Protein AF-A0A956QJE3-F1 (afdb_monomer)

Structure (mmCIF, N/CA/C/O backbone):
data_AF-A0A956QJE3-F1
#
_entry.id   AF-A0A956QJE3-F1
#
loop_
_atom_site.group_PDB
_atom_site.id
_atom_site.type_symbol
_atom_site.label_atom_id
_atom_site.label_alt_id
_atom_site.label_comp_id
_atom_site.label_asym_id
_atom_site.label_entity_id
_atom_site.label_seq_id
_atom_site.pdbx_PDB_ins_code
_atom_site.Cartn_x
_atom_site.Cartn_y
_atom_site.Cartn_z
_atom_site.occupancy
_atom_site.B_iso_or_equiv
_atom_site.auth_seq_id
_atom_site.auth_comp_id
_atom_site.auth_asym_id
_atom_site.auth_atom_id
_atom_site.pdbx_PDB_model_num
ATOM 1 N N . MET A 1 1 ? 23.851 7.315 35.877 1.00 41.47 1 MET A N 1
ATOM 2 C CA . MET A 1 1 ? 22.929 8.156 35.088 1.00 41.47 1 MET A CA 1
ATOM 3 C C . MET A 1 1 ? 21.588 7.437 35.093 1.00 41.47 1 MET A C 1
ATOM 5 O O . MET A 1 1 ? 21.419 6.490 34.340 1.00 41.47 1 MET A O 1
ATOM 9 N N . ALA A 1 2 ? 20.749 7.730 36.090 1.00 35.31 2 ALA A N 1
ATOM 10 C CA . ALA A 1 2 ? 19.520 6.982 36.353 1.00 35.31 2 ALA A CA 1
ATOM 11 C C . ALA A 1 2 ? 18.450 7.308 35.300 1.00 35.31 2 ALA A C 1
ATOM 13 O O . ALA A 1 2 ? 18.324 8.463 34.891 1.00 35.31 2 ALA A O 1
ATOM 14 N N . ALA A 1 3 ? 17.728 6.279 34.856 1.00 43.97 3 ALA A N 1
ATOM 15 C CA . ALA A 1 3 ? 16.597 6.402 33.947 1.00 43.97 3 ALA A CA 1
ATOM 16 C C . ALA A 1 3 ? 15.499 7.261 34.594 1.00 43.97 3 ALA A C 1
ATOM 18 O O . ALA A 1 3 ? 15.191 7.097 35.773 1.00 43.97 3 ALA A O 1
ATOM 19 N N . ARG A 1 4 ? 14.953 8.208 33.827 1.00 45.28 4 ARG A N 1
ATOM 20 C CA . ARG A 1 4 ? 13.787 8.998 34.223 1.00 45.28 4 ARG A CA 1
ATOM 21 C C . ARG A 1 4 ? 12.547 8.137 34.000 1.00 45.28 4 ARG A C 1
ATOM 23 O O . ARG A 1 4 ? 12.222 7.847 32.853 1.00 45.28 4 ARG A O 1
ATOM 30 N N . ASP A 1 5 ? 11.887 7.745 35.081 1.00 46.53 5 ASP A N 1
ATOM 31 C CA . ASP A 1 5 ? 10.534 7.197 35.029 1.00 46.53 5 ASP A CA 1
ATOM 32 C C . ASP A 1 5 ? 9.576 8.323 34.624 1.00 46.53 5 ASP A C 1
ATOM 34 O O . ASP A 1 5 ? 9.401 9.300 35.353 1.00 46.53 5 ASP A O 1
ATOM 38 N N . THR A 1 6 ? 8.996 8.231 33.429 1.00 53.00 6 THR A N 1
ATOM 39 C CA . THR A 1 6 ? 8.015 9.206 32.942 1.00 53.00 6 THR A CA 1
ATOM 40 C C . THR A 1 6 ? 6.644 8.874 33.528 1.00 53.00 6 THR A C 1
ATOM 42 O O . THR A 1 6 ? 6.063 7.833 33.220 1.00 53.00 6 THR A O 1
ATOM 45 N N . ILE A 1 7 ? 6.122 9.756 34.382 1.00 51.78 7 ILE A N 1
ATOM 46 C CA . ILE A 1 7 ? 4.770 9.654 34.944 1.00 51.78 7 ILE A CA 1
ATOM 47 C C . ILE A 1 7 ? 3.772 10.234 33.921 1.00 51.78 7 ILE A C 1
ATOM 49 O O . ILE A 1 7 ? 4.006 11.334 33.415 1.00 51.78 7 ILE A O 1
ATOM 53 N N . PRO A 1 8 ? 2.654 9.550 33.603 1.00 47.31 8 PRO A N 1
ATOM 54 C CA . PRO A 1 8 ? 1.626 10.098 32.719 1.00 47.31 8 PRO A CA 1
ATOM 55 C C . PRO A 1 8 ? 1.018 11.387 33.299 1.00 47.31 8 PRO A C 1
ATOM 57 O O . PRO A 1 8 ? 0.525 11.375 34.425 1.00 47.31 8 PRO A O 1
ATOM 60 N N . GLY A 1 9 ? 1.036 12.477 32.523 1.00 57.81 9 GLY A N 1
ATOM 61 C CA . GLY A 1 9 ? 0.484 13.787 32.909 1.00 57.81 9 GLY A CA 1
ATOM 62 C C . GLY A 1 9 ? 1.509 14.825 33.385 1.00 57.81 9 GLY A C 1
ATOM 63 O O . GLY A 1 9 ? 1.121 15.822 33.993 1.00 57.81 9 GLY A O 1
ATOM 64 N N . GLN A 1 10 ? 2.807 14.609 33.150 1.00 53.47 10 GLN A N 1
ATOM 65 C CA . GLN A 1 10 ? 3.835 15.588 33.503 1.00 53.47 10 GLN A CA 1
ATOM 66 C C . GLN A 1 10 ? 3.780 16.811 32.571 1.00 53.47 10 GLN A C 1
ATOM 68 O O . GLN A 1 10 ? 3.990 16.699 31.366 1.00 53.47 10 GLN A O 1
ATOM 73 N N . LEU A 1 11 ? 3.493 17.975 33.151 1.00 50.44 11 LEU A N 1
ATOM 74 C CA . LEU A 1 11 ? 3.608 19.278 32.496 1.00 50.44 11 LEU A CA 1
ATOM 75 C C . LEU A 1 11 ? 5.085 19.714 32.466 1.00 50.44 11 LEU A C 1
ATOM 77 O O . LEU A 1 11 ? 5.829 19.429 33.410 1.00 50.44 11 LEU A O 1
ATOM 81 N N . ASP A 1 12 ? 5.503 20.402 31.403 1.00 62.50 12 ASP A N 1
ATOM 82 C CA . ASP A 1 12 ? 6.844 20.984 31.261 1.00 62.50 12 ASP A CA 1
ATOM 83 C C . ASP A 1 12 ? 7.081 22.109 32.294 1.00 62.50 12 ASP A C 1
ATOM 85 O O . ASP A 1 12 ? 6.160 22.578 32.967 1.00 62.50 12 ASP A O 1
ATOM 89 N N . LEU A 1 13 ? 8.326 22.583 32.406 1.00 63.28 13 LEU A N 1
ATOM 90 C CA . LEU A 1 13 ? 8.786 23.682 33.261 1.00 63.28 13 LEU A CA 1
ATOM 91 C C . LEU A 1 13 ? 7.941 24.967 33.124 1.00 63.28 13 LEU A C 1
ATOM 93 O O . LEU A 1 13 ? 7.955 25.806 34.025 1.00 63.28 13 LEU A O 1
ATOM 97 N N . PHE A 1 14 ? 7.177 25.100 32.035 1.00 72.81 14 PHE A N 1
ATOM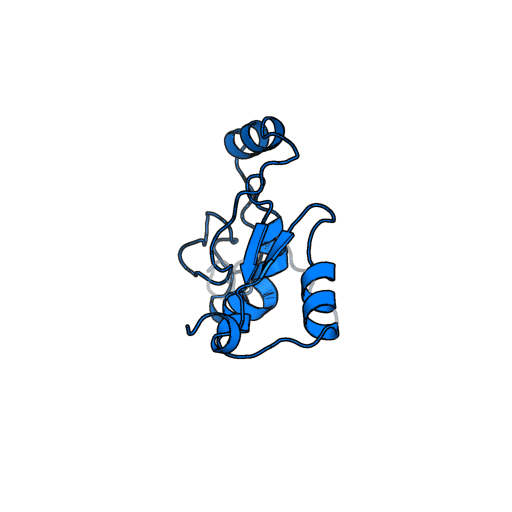 98 C CA . PHE A 1 14 ? 6.270 26.216 31.755 1.00 72.81 14 PHE A CA 1
ATOM 99 C C . PHE A 1 14 ? 4.772 25.873 31.848 1.00 72.81 14 PHE A C 1
ATOM 101 O O . PHE A 1 14 ? 3.937 26.708 31.510 1.00 72.81 14 PHE A O 1
ATOM 108 N N . GLY A 1 15 ? 4.402 24.685 32.337 1.00 59.91 15 GLY A N 1
ATOM 109 C CA . GLY A 1 15 ? 3.001 24.277 32.491 1.00 59.91 15 GLY A CA 1
ATOM 110 C C . GLY A 1 15 ? 2.314 23.866 31.186 1.00 59.91 15 GLY A C 1
ATOM 111 O O . GLY A 1 15 ? 1.097 23.690 31.177 1.00 59.91 15 GLY A O 1
ATOM 112 N N . GLU A 1 16 ? 3.072 23.711 30.100 1.00 56.62 16 GLU A N 1
ATOM 113 C CA . GLU A 1 16 ? 2.580 23.186 28.827 1.00 56.62 16 GLU A CA 1
ATOM 114 C C . GLU A 1 16 ? 2.746 21.663 28.799 1.00 56.62 16 GLU A C 1
ATOM 116 O O . GLU A 1 16 ? 3.718 21.115 29.319 1.00 56.62 16 GLU A O 1
ATOM 121 N N . GLU A 1 17 ? 1.763 20.962 28.239 1.00 54.75 17 GLU A N 1
ATOM 122 C CA . GLU A 1 17 ? 1.839 19.516 28.049 1.00 54.75 17 GLU A CA 1
ATOM 123 C C . GLU A 1 17 ? 3.014 19.220 27.105 1.00 54.75 17 GLU A C 1
ATOM 125 O O . GLU A 1 17 ? 3.046 19.722 25.979 1.00 54.75 17 GLU A O 1
ATOM 130 N N . GLU A 1 18 ? 4.013 18.469 27.587 1.00 56.59 18 GLU A N 1
ATOM 131 C CA . GLU A 1 18 ? 5.232 18.174 26.829 1.00 56.59 18 GLU A CA 1
ATOM 132 C C . GLU A 1 18 ? 4.819 17.557 25.476 1.00 56.59 18 GLU A C 1
ATOM 134 O O . GLU A 1 18 ? 4.082 16.560 25.466 1.00 56.59 18 GLU A O 1
ATOM 139 N N . PRO A 1 19 ? 5.205 18.142 24.322 1.00 60.69 19 PRO A N 1
ATOM 140 C CA . PRO A 1 19 ? 4.718 17.665 23.040 1.00 60.69 19 PRO A CA 1
ATOM 141 C C . PRO A 1 19 ? 5.133 16.207 22.871 1.00 60.69 19 PRO A C 1
ATOM 143 O O . PRO A 1 19 ? 6.315 15.865 22.948 1.00 60.69 19 PRO A O 1
ATOM 146 N N . ALA A 1 20 ? 4.138 15.339 22.666 1.00 66.62 20 ALA A N 1
ATOM 147 C CA . ALA A 1 20 ? 4.375 13.915 22.488 1.00 66.62 20 ALA A CA 1
ATOM 148 C C . ALA A 1 20 ? 5.445 13.701 21.401 1.00 66.62 20 ALA A C 1
ATOM 150 O O . ALA A 1 20 ? 5.380 14.363 20.360 1.00 66.62 20 ALA A O 1
ATOM 151 N N . PRO A 1 21 ? 6.405 12.783 21.610 1.00 68.62 21 PRO A N 1
ATOM 152 C CA . PRO A 1 21 ? 7.517 12.600 20.691 1.00 68.62 21 PRO A CA 1
ATOM 153 C C . PRO A 1 21 ? 7.022 12.357 19.261 1.00 68.62 21 PRO A C 1
ATOM 155 O O . PRO A 1 21 ? 6.075 11.592 19.039 1.00 68.62 21 PRO A O 1
ATOM 158 N N . GLU A 1 22 ? 7.679 13.012 18.300 1.00 65.56 22 GLU A N 1
ATOM 159 C CA . GLU A 1 22 ? 7.450 12.821 16.866 1.00 65.56 22 GLU A CA 1
ATOM 160 C C . GLU A 1 22 ? 7.517 11.319 16.542 1.00 65.56 22 GLU A C 1
ATOM 162 O O . GLU A 1 22 ? 8.522 10.664 16.849 1.00 65.56 22 GLU A O 1
ATOM 167 N N . PRO A 1 23 ? 6.464 10.725 15.958 1.00 68.62 23 PRO A N 1
ATOM 168 C CA . PRO A 1 23 ? 6.493 9.313 15.624 1.00 68.62 23 PRO A CA 1
ATOM 169 C C . PRO A 1 23 ? 7.574 9.051 14.580 1.00 68.62 23 PRO A C 1
ATOM 171 O O . PRO A 1 23 ? 7.655 9.692 13.533 1.00 68.62 23 PRO A O 1
ATOM 174 N N . THR A 1 24 ? 8.400 8.055 14.864 1.00 78.38 24 THR A N 1
ATOM 175 C CA . THR A 1 24 ? 9.584 7.742 14.063 1.00 78.38 24 THR A CA 1
ATOM 176 C C . THR A 1 24 ? 9.279 6.933 12.804 1.00 78.38 24 THR A C 1
ATOM 178 O O . THR A 1 24 ? 10.157 6.803 11.956 1.00 78.38 24 THR A O 1
ATOM 181 N N . GLY A 1 25 ? 8.052 6.429 12.641 1.00 90.50 25 GLY A N 1
ATOM 182 C CA . GLY A 1 25 ? 7.682 5.575 11.516 1.00 90.50 25 GLY A CA 1
ATOM 183 C C . GLY A 1 25 ? 6.216 5.671 11.113 1.00 90.50 25 GLY A C 1
ATOM 184 O O . GLY A 1 25 ? 5.394 6.330 11.758 1.00 90.50 25 GLY A O 1
ATOM 185 N N . VAL A 1 26 ? 5.889 5.001 10.011 1.00 96.88 26 VAL A N 1
ATOM 186 C CA . VAL A 1 26 ? 4.531 4.978 9.460 1.00 96.88 26 VAL A CA 1
ATOM 187 C C . VAL A 1 26 ? 3.684 3.952 10.205 1.00 96.88 26 VAL A C 1
ATOM 189 O O . VAL A 1 26 ? 4.024 2.774 10.289 1.00 96.88 26 VAL A O 1
ATOM 192 N N . THR A 1 27 ? 2.546 4.394 10.731 1.00 97.44 27 THR A N 1
ATOM 193 C CA . THR A 1 27 ? 1.594 3.524 11.436 1.00 97.44 27 THR A CA 1
ATOM 194 C C . THR A 1 27 ? 0.315 3.374 10.626 1.00 97.44 27 THR A C 1
ATOM 196 O O . THR A 1 27 ? -0.027 4.249 9.833 1.00 97.44 27 THR A O 1
ATOM 199 N N . ALA A 1 28 ? -0.403 2.265 10.806 1.00 97.75 28 ALA A N 1
ATOM 200 C CA . ALA A 1 28 ? -1.726 2.098 10.211 1.00 97.75 28 ALA A CA 1
ATOM 201 C C . ALA A 1 28 ? -2.767 2.898 11.001 1.00 97.75 28 ALA A C 1
ATOM 203 O O . ALA A 1 28 ? -2.706 2.957 12.232 1.00 97.75 28 ALA A O 1
ATOM 204 N N . HIS A 1 29 ? -3.730 3.487 10.302 1.00 97.62 29 HIS A N 1
ATOM 205 C CA . HIS A 1 29 ? -4.918 4.030 10.943 1.00 97.62 29 HIS A CA 1
ATOM 206 C C . HIS A 1 29 ? -5.823 2.869 11.394 1.00 97.62 29 HIS A C 1
ATOM 208 O O . HIS A 1 29 ? -6.050 1.953 10.599 1.00 97.62 29 HIS A O 1
ATOM 214 N N . PRO A 1 30 ? -6.325 2.853 12.642 1.00 96.56 30 PRO A N 1
ATOM 215 C CA . PRO A 1 30 ? -7.313 1.862 13.051 1.00 96.56 30 PRO A CA 1
ATOM 216 C C . PRO A 1 30 ? -8.573 1.983 12.189 1.00 96.56 30 PRO A C 1
ATOM 218 O O . PRO A 1 30 ? -9.138 3.064 12.048 1.00 96.56 30 PRO A O 1
ATOM 221 N N . ALA A 1 31 ? -9.016 0.867 11.617 1.00 96.31 31 ALA A N 1
ATOM 222 C CA . ALA A 1 31 ? -10.259 0.829 10.863 1.00 96.31 31 ALA A CA 1
ATOM 223 C C . ALA A 1 31 ? -11.466 0.816 11.810 1.00 96.31 31 ALA A C 1
ATOM 225 O O . ALA A 1 31 ? -11.448 0.121 12.826 1.00 96.31 31 ALA A O 1
ATOM 226 N N . GLY A 1 32 ? -12.519 1.553 11.455 1.00 97.12 32 GLY A N 1
ATOM 227 C CA . GLY A 1 32 ? -13.797 1.490 12.163 1.00 97.12 32 GLY A CA 1
ATOM 228 C C . GLY A 1 32 ? -14.534 0.166 11.933 1.00 97.12 32 GLY A C 1
ATOM 229 O O . GLY A 1 32 ? -14.271 -0.551 10.961 1.00 97.12 32 GLY A O 1
ATOM 230 N N . ASP A 1 33 ? -15.499 -0.130 12.804 1.00 98.00 33 ASP A N 1
ATOM 231 C CA . ASP A 1 33 ? -16.240 -1.399 12.812 1.00 98.00 33 ASP A CA 1
ATOM 232 C C . ASP A 1 33 ? -16.929 -1.712 11.478 1.00 98.00 33 ASP A C 1
ATOM 234 O O . ASP A 1 33 ? -16.923 -2.859 11.033 1.00 98.00 33 ASP A O 1
ATOM 238 N N . GLU A 1 34 ? -17.461 -0.695 10.797 1.00 97.62 34 GLU A N 1
ATOM 239 C CA . GLU A 1 34 ? -18.116 -0.851 9.494 1.00 97.62 34 GLU A CA 1
ATOM 240 C C . GLU A 1 34 ? -17.155 -1.385 8.419 1.00 97.62 34 GLU A C 1
ATOM 242 O O . GLU A 1 34 ? -17.503 -2.293 7.663 1.00 97.62 34 GLU A O 1
ATOM 247 N N . LEU A 1 35 ? -15.916 -0.882 8.379 1.00 97.19 35 LEU A N 1
ATOM 248 C CA . LEU A 1 35 ? -14.898 -1.339 7.429 1.00 97.19 35 LEU A CA 1
ATOM 249 C C . LEU A 1 35 ? -14.416 -2.754 7.760 1.00 97.19 35 LEU A C 1
ATOM 251 O O . LEU A 1 35 ? -14.157 -3.546 6.853 1.00 97.19 35 LEU A O 1
ATOM 255 N N . LEU A 1 36 ? -14.309 -3.082 9.049 1.00 97.81 36 LEU A N 1
ATOM 256 C CA . LEU A 1 36 ? -13.961 -4.428 9.506 1.00 97.81 36 LEU A CA 1
ATOM 257 C C . LEU A 1 36 ? -15.054 -5.443 9.147 1.00 97.81 36 LEU A C 1
ATOM 259 O O . LEU A 1 36 ? -14.744 -6.554 8.715 1.00 97.81 36 LEU A O 1
ATOM 263 N N . GLU A 1 37 ? -16.324 -5.074 9.319 1.00 98.06 37 GLU A N 1
ATOM 264 C CA . GLU A 1 37 ? -17.475 -5.897 8.938 1.00 98.06 37 GLU A CA 1
ATOM 265 C C . GLU A 1 37 ? -17.546 -6.084 7.421 1.00 98.06 37 GLU A C 1
ATOM 267 O O . GLU A 1 37 ? -17.683 -7.208 6.935 1.00 98.06 37 GLU A O 1
ATOM 272 N N . LEU A 1 38 ? -17.380 -5.003 6.655 1.00 97.56 38 LEU A N 1
ATOM 273 C CA . LEU A 1 38 ? -17.347 -5.076 5.199 1.00 97.56 38 LEU A CA 1
ATOM 274 C C . LEU A 1 38 ? -16.203 -5.971 4.712 1.00 97.56 38 LEU A C 1
ATOM 276 O O . LEU A 1 38 ? -16.440 -6.845 3.881 1.00 97.56 38 LEU A O 1
ATOM 280 N N . GLY A 1 39 ? -14.997 -5.816 5.267 1.00 96.25 39 GLY A N 1
ATOM 281 C CA . GLY A 1 39 ? -13.839 -6.646 4.929 1.00 96.25 39 GLY A CA 1
ATOM 282 C C . GLY A 1 39 ? -14.096 -8.139 5.149 1.00 96.25 39 GLY A C 1
ATOM 283 O O . GLY A 1 39 ? -13.748 -8.953 4.297 1.00 96.25 39 GLY A O 1
ATOM 284 N N . ARG A 1 40 ? -14.794 -8.506 6.235 1.00 96.06 40 ARG A N 1
ATOM 285 C CA . ARG A 1 40 ? -15.192 -9.898 6.521 1.00 96.06 40 ARG A CA 1
ATOM 286 C C . ARG A 1 40 ? -16.197 -10.472 5.519 1.00 96.06 40 ARG A C 1
ATOM 288 O O . ARG A 1 40 ? -16.253 -11.688 5.354 1.00 96.06 40 ARG A O 1
ATOM 295 N N . ARG A 1 41 ? -16.975 -9.622 4.844 1.00 97.12 41 ARG A N 1
ATOM 296 C CA . ARG A 1 41 ? -17.978 -10.019 3.842 1.00 97.12 41 ARG A CA 1
ATOM 297 C C . ARG A 1 41 ? -17.425 -10.093 2.418 1.00 97.12 41 ARG A C 1
ATOM 299 O O . ARG A 1 41 ? -18.118 -10.609 1.541 1.00 97.12 41 ARG A O 1
ATOM 306 N N . LEU A 1 42 ? -16.226 -9.565 2.161 1.00 95.56 42 LEU A N 1
ATOM 307 C CA . LEU A 1 42 ? -15.644 -9.587 0.820 1.00 95.56 42 LEU A CA 1
ATOM 308 C C . LEU A 1 42 ? -15.292 -11.025 0.394 1.00 95.56 42 LEU A C 1
ATOM 310 O O . LEU A 1 42 ? -14.758 -11.796 1.196 1.00 95.56 42 LEU A O 1
ATOM 314 N N . PRO A 1 43 ? -15.540 -11.401 -0.876 1.00 96.12 43 PRO A N 1
ATOM 315 C CA . PRO A 1 43 ? -15.090 -12.679 -1.410 1.00 96.12 43 PRO A CA 1
ATOM 316 C C . PRO A 1 43 ? -13.576 -12.830 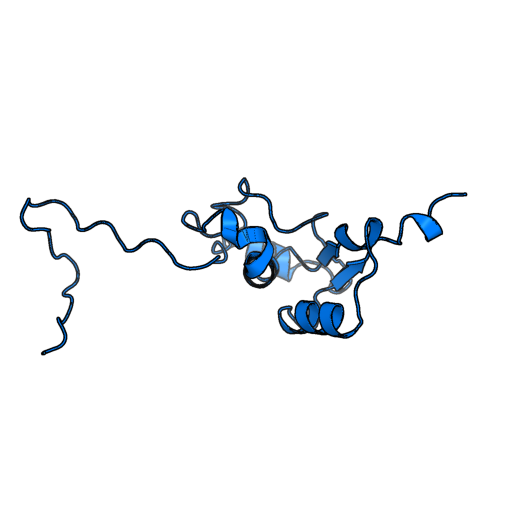-1.289 1.00 96.12 43 PRO A C 1
ATOM 318 O O . PRO A 1 43 ? -12.820 -11.890 -1.536 1.00 96.12 43 PRO A O 1
ATOM 321 N N . SER A 1 44 ? -13.108 -14.038 -0.982 1.00 91.44 44 SER A N 1
ATOM 322 C CA . SER A 1 44 ? -11.679 -14.276 -0.771 1.00 91.44 44 SER A CA 1
ATOM 323 C C . SER A 1 44 ? -10.837 -14.007 -2.026 1.00 91.44 44 SER A C 1
ATOM 325 O O . SER A 1 44 ? -9.664 -13.668 -1.897 1.00 91.44 44 SER A O 1
ATOM 327 N N . ASN A 1 45 ? -11.406 -14.129 -3.225 1.00 94.88 45 ASN A N 1
ATOM 328 C CA . ASN A 1 45 ? -10.746 -13.889 -4.512 1.00 94.88 45 ASN A CA 1
ATOM 329 C C . ASN A 1 45 ? -10.846 -12.435 -5.017 1.00 94.88 45 ASN A C 1
ATOM 331 O O . ASN A 1 45 ? -10.409 -12.163 -6.135 1.00 94.88 45 ASN A O 1
ATOM 335 N N . LEU A 1 46 ? -11.411 -11.514 -4.231 1.00 96.56 46 LEU A N 1
ATOM 336 C CA . LEU A 1 46 ? -11.442 -10.089 -4.548 1.00 96.56 46 LEU A CA 1
ATOM 337 C C . LEU A 1 46 ? -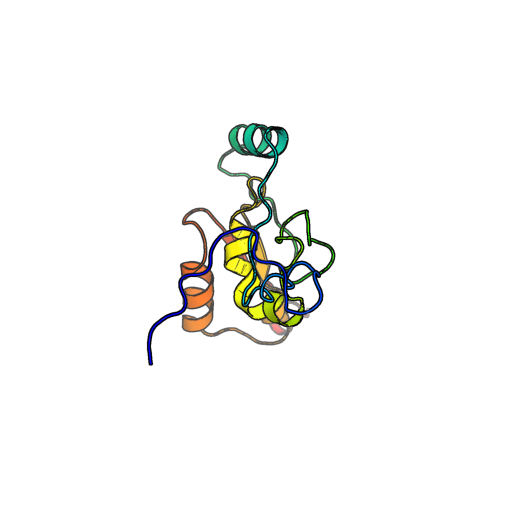10.230 -9.379 -3.930 1.00 96.56 46 LEU A C 1
ATOM 339 O O . LEU A 1 46 ? -9.983 -9.483 -2.731 1.00 96.56 46 LEU A O 1
ATOM 343 N N . TYR A 1 47 ? -9.500 -8.620 -4.747 1.00 97.81 47 TYR A N 1
ATOM 344 C CA . TYR A 1 47 ? -8.300 -7.892 -4.334 1.00 97.81 47 TYR A CA 1
ATOM 345 C C . TYR A 1 47 ? -8.440 -6.409 -4.669 1.00 97.81 47 TYR A C 1
ATOM 347 O O . TYR A 1 47 ? -8.144 -5.993 -5.788 1.00 97.81 47 TYR A O 1
ATOM 355 N N . LEU A 1 48 ? -8.904 -5.617 -3.703 1.00 98.25 48 LEU A N 1
ATOM 356 C CA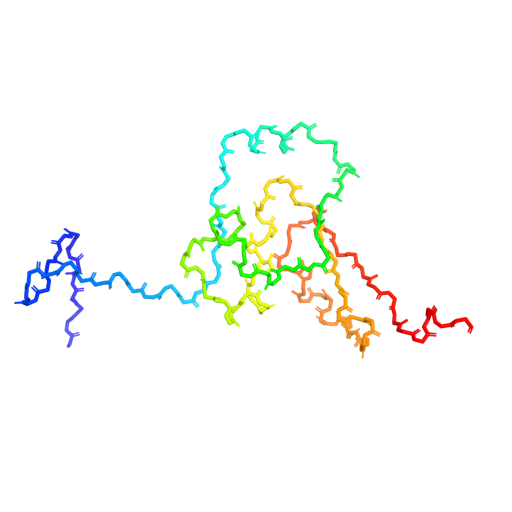 . LEU A 1 48 ? -8.963 -4.162 -3.842 1.00 98.25 48 LEU A CA 1
ATOM 357 C C . LEU A 1 48 ? -7.619 -3.544 -3.450 1.00 98.25 48 LEU A C 1
ATOM 359 O O . LEU A 1 48 ? -6.950 -4.025 -2.533 1.00 98.25 48 LEU A O 1
ATOM 363 N N . GLY A 1 49 ? -7.249 -2.467 -4.130 1.00 97.75 49 GLY A N 1
ATOM 364 C CA . GLY A 1 49 ? -5.972 -1.799 -3.941 1.00 97.75 49 GLY A CA 1
ATOM 365 C C . GLY A 1 49 ? -5.869 -0.517 -4.754 1.00 97.75 49 GLY A C 1
ATOM 366 O O . GLY A 1 49 ? -6.729 -0.212 -5.580 1.00 97.75 49 GLY A O 1
ATOM 367 N N . THR A 1 50 ? -4.800 0.231 -4.517 1.00 98.06 50 THR A N 1
ATOM 368 C CA . THR A 1 50 ? -4.474 1.487 -5.207 1.00 98.06 50 THR A CA 1
ATOM 369 C C . THR A 1 50 ? -3.229 1.317 -6.072 1.00 98.06 50 THR A C 1
ATOM 371 O O . THR A 1 50 ? -2.495 0.343 -5.933 1.00 98.06 50 THR A O 1
ATOM 374 N N . SER A 1 51 ? -2.957 2.264 -6.968 1.00 96.06 51 SER A N 1
ATOM 375 C CA . SER A 1 51 ? -1.781 2.246 -7.856 1.00 96.06 51 SER A CA 1
ATOM 376 C C . SER A 1 51 ? -0.447 2.537 -7.150 1.00 96.06 51 SER A C 1
ATOM 378 O O . SER A 1 51 ? 0.615 2.327 -7.729 1.00 96.06 51 SER A O 1
ATOM 380 N N . SER A 1 52 ? -0.481 3.003 -5.901 1.00 95.50 52 SER A N 1
ATOM 381 C CA . SER A 1 52 ? 0.690 3.190 -5.038 1.00 95.50 52 SER A CA 1
ATOM 382 C C . SER A 1 52 ? 0.293 3.110 -3.560 1.00 95.50 52 SER A C 1
ATOM 384 O O . SER A 1 52 ? -0.889 2.979 -3.242 1.00 95.50 52 SER A O 1
ATOM 386 N N . TRP A 1 53 ? 1.267 3.217 -2.651 1.00 97.44 53 TRP A N 1
ATOM 387 C CA . TRP A 1 53 ? 1.036 3.294 -1.202 1.00 97.44 53 TRP A CA 1
ATOM 388 C C . TRP A 1 53 ? 1.565 4.587 -0.564 1.00 97.44 53 TRP A C 1
ATOM 390 O O . TRP A 1 53 ? 1.521 4.741 0.643 1.00 97.44 53 TRP A O 1
ATOM 400 N N . ASN A 1 54 ? 2.105 5.550 -1.297 1.00 96.44 54 ASN A N 1
ATOM 401 C CA . ASN A 1 54 ? 2.890 6.625 -0.676 1.00 96.44 54 ASN A CA 1
ATOM 402 C C . ASN A 1 54 ? 2.185 7.986 -0.623 1.00 96.44 54 ASN A C 1
ATOM 404 O O . ASN A 1 54 ? 2.865 9.006 -0.565 1.00 96.44 54 ASN A O 1
ATOM 408 N N . PHE A 1 55 ? 0.848 8.023 -0.644 1.00 97.25 55 PHE A N 1
ATOM 409 C CA . PHE A 1 55 ? 0.095 9.277 -0.699 1.00 97.25 55 PHE A CA 1
ATOM 410 C C . PHE A 1 55 ? -0.169 9.884 0.699 1.00 97.25 55 PHE A C 1
ATOM 412 O O . PHE A 1 55 ? -0.920 9.295 1.484 1.00 97.25 55 PHE A O 1
ATOM 419 N N . PRO A 1 56 ? 0.368 11.086 1.012 1.00 96.94 56 PRO A N 1
ATOM 420 C CA . PRO A 1 56 ? 0.151 11.781 2.290 1.00 96.94 56 PRO A CA 1
ATOM 421 C C . PRO A 1 56 ? -1.311 12.035 2.653 1.00 96.94 56 PRO A C 1
ATOM 423 O O . PRO A 1 56 ? -1.670 12.028 3.830 1.00 96.94 56 PRO A O 1
ATOM 426 N N . GLY A 1 57 ? -2.171 12.231 1.649 1.00 97.44 57 GLY A N 1
ATOM 427 C CA . GLY A 1 57 ? -3.591 12.525 1.851 1.00 97.44 57 GLY A CA 1
ATOM 428 C C . GLY A 1 57 ? -4.388 11.392 2.504 1.00 97.44 57 GLY A C 1
ATOM 429 O 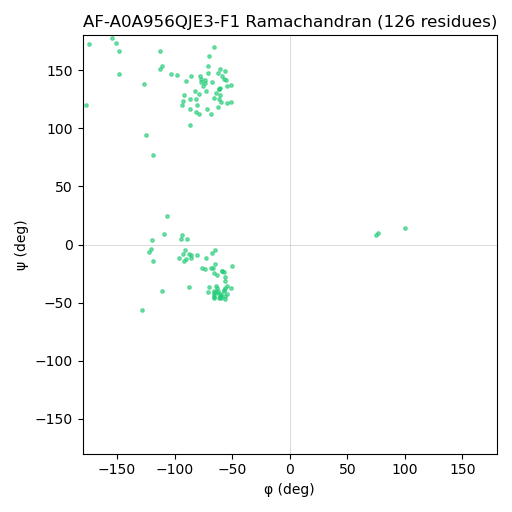O . GLY A 1 57 ? -5.559 11.581 2.808 1.00 97.44 57 GLY A O 1
ATOM 430 N N . TRP A 1 58 ? -3.783 10.224 2.738 1.00 97.94 58 TRP A N 1
ATOM 431 C CA . TRP A 1 58 ? -4.416 9.114 3.454 1.00 97.94 58 TRP A CA 1
ATOM 432 C C . TRP A 1 58 ? -4.125 9.082 4.959 1.00 97.94 58 TRP A C 1
ATOM 434 O O . TRP A 1 58 ? -4.473 8.107 5.632 1.00 97.94 58 TRP A O 1
ATOM 444 N N . LYS A 1 59 ? -3.496 10.114 5.526 1.00 97.50 59 LYS A N 1
ATOM 445 C CA . LYS A 1 59 ? -3.419 10.266 6.986 1.00 97.50 59 LYS A CA 1
ATOM 446 C C . LYS A 1 59 ? -4.815 10.394 7.589 1.00 97.50 59 LYS A C 1
ATOM 448 O O . LYS A 1 59 ? -5.646 11.144 7.093 1.00 97.50 59 LYS A O 1
ATOM 453 N N . GLY A 1 60 ? -5.059 9.653 8.665 1.00 96.31 60 GLY A N 1
ATOM 454 C CA . GLY A 1 60 ? -6.380 9.526 9.281 1.00 96.31 60 GLY A CA 1
ATOM 455 C C . GLY A 1 60 ? -7.354 8.642 8.497 1.00 96.31 60 GLY A C 1
ATOM 456 O O . GLY A 1 60 ? -8.524 8.607 8.844 1.00 96.31 60 GLY A O 1
ATOM 457 N N . LEU A 1 61 ? -6.893 7.947 7.449 1.00 96.81 61 LEU A N 1
ATOM 458 C CA . LEU A 1 61 ? -7.709 7.025 6.648 1.00 96.81 61 LEU A CA 1
ATOM 459 C C . LEU A 1 61 ? -7.030 5.657 6.528 1.00 96.81 61 LEU A C 1
ATOM 461 O O . LEU A 1 61 ? -7.581 4.640 6.930 1.00 96.81 61 LEU A O 1
ATOM 465 N N . VAL A 1 62 ? -5.797 5.646 6.019 1.00 98.00 62 VAL A N 1
ATOM 466 C CA . VAL A 1 62 ? -4.941 4.454 5.880 1.00 98.00 62 VAL A CA 1
ATOM 467 C C . VAL A 1 62 ? -3.760 4.538 6.841 1.00 98.00 62 VAL A C 1
ATOM 469 O O . VAL A 1 62 ? -3.397 3.547 7.474 1.00 98.00 62 VAL A O 1
ATOM 472 N N . TYR A 1 63 ? -3.183 5.733 6.993 1.00 98.38 63 TYR A N 1
ATOM 473 C CA . TYR A 1 63 ? -2.041 5.986 7.869 1.00 98.38 63 TYR A CA 1
ATOM 474 C C . TYR A 1 63 ? -2.462 6.679 9.152 1.00 98.38 63 TYR A C 1
ATOM 476 O O . TYR A 1 63 ? -3.362 7.517 9.149 1.00 98.38 63 TYR A O 1
ATOM 484 N N . GLY A 1 64 ? -1.777 6.391 10.256 1.00 97.06 64 GLY A N 1
ATOM 485 C CA . GLY A 1 64 ? -1.946 7.144 11.493 1.00 97.06 64 GLY A CA 1
ATOM 486 C C . GLY A 1 64 ? -1.714 8.635 11.239 1.00 97.06 64 GLY A C 1
ATOM 487 O O . GLY A 1 64 ? -0.824 8.996 10.467 1.00 97.06 64 GLY A O 1
ATOM 488 N N . ALA A 1 65 ? -2.505 9.496 11.885 1.00 95.19 65 ALA A N 1
ATOM 489 C CA . ALA A 1 65 ? -2.550 10.936 11.603 1.00 95.19 65 ALA A CA 1
ATOM 490 C C . ALA A 1 65 ? -1.188 11.642 11.722 1.00 95.19 65 ALA A C 1
ATOM 492 O O . ALA A 1 65 ? -0.934 12.621 11.030 1.00 95.19 65 ALA A O 1
ATOM 493 N N . ARG A 1 66 ? -0.298 11.116 12.569 1.00 94.44 66 ARG A N 1
ATOM 494 C CA . ARG A 1 66 ? 1.048 11.655 12.786 1.00 94.44 66 ARG A CA 1
ATOM 495 C C . ARG A 1 66 ? 2.133 10.992 11.924 1.00 94.44 66 ARG A C 1
ATOM 497 O O . ARG A 1 66 ? 3.300 11.298 12.100 1.00 94.44 66 ARG A O 1
ATOM 504 N N . SER A 1 67 ? 1.792 10.081 11.010 1.00 95.88 67 SER A N 1
ATOM 505 C CA . SER A 1 67 ? 2.799 9.391 10.188 1.00 95.88 67 SER A CA 1
ATOM 506 C C . SER A 1 67 ? 3.606 10.392 9.338 1.00 95.88 67 SER A C 1
ATOM 508 O O . SER A 1 67 ? 3.005 11.276 8.718 1.00 95.88 67 SER A O 1
ATOM 510 N N . PRO A 1 68 ? 4.943 10.276 9.269 1.00 94.50 68 PRO A N 1
ATOM 511 C CA . PRO A 1 68 ? 5.775 11.226 8.533 1.00 94.50 68 PRO A CA 1
ATOM 512 C C . PRO A 1 68 ? 5.748 10.972 7.017 1.00 94.50 68 PRO A C 1
ATOM 514 O O . PRO A 1 68 ? 6.030 9.866 6.556 1.00 94.50 68 PRO A O 1
ATOM 517 N N . ASP A 1 69 ? 5.484 12.018 6.224 1.00 95.19 69 ASP A N 1
ATOM 518 C CA . ASP A 1 69 ? 5.313 11.914 4.759 1.00 95.19 69 ASP A CA 1
ATOM 519 C C . ASP A 1 69 ? 6.537 11.351 4.051 1.00 95.19 69 ASP A C 1
ATOM 521 O O . ASP A 1 69 ? 6.436 10.465 3.202 1.00 95.19 69 ASP A O 1
ATOM 525 N N . LYS A 1 70 ? 7.714 11.822 4.467 1.00 94.75 70 LYS A N 1
ATOM 526 C CA . LYS A 1 70 ? 9.006 11.379 3.939 1.00 94.75 70 LYS A CA 1
ATOM 527 C C . LYS A 1 70 ? 9.238 9.870 4.079 1.00 94.75 70 LYS A C 1
ATOM 529 O O . LYS A 1 70 ? 10.032 9.324 3.321 1.00 94.75 70 LYS A O 1
ATOM 534 N N . HIS A 1 71 ? 8.572 9.192 5.017 1.00 95.25 71 HIS A N 1
ATOM 535 C CA . HIS A 1 71 ? 8.767 7.757 5.240 1.00 95.25 71 HIS A CA 1
ATOM 536 C C . HIS A 1 71 ? 7.718 6.898 4.519 1.00 95.25 71 HIS A C 1
ATOM 538 O O . HIS A 1 71 ? 7.921 5.694 4.394 1.00 95.25 71 HIS A O 1
ATOM 544 N N . LEU A 1 72 ? 6.632 7.472 3.978 1.00 96.31 72 LEU A N 1
ATOM 545 C CA . LEU A 1 72 ? 5.537 6.692 3.376 1.00 96.31 72 LEU A CA 1
ATOM 546 C C . LEU A 1 72 ? 6.003 5.772 2.241 1.00 96.31 72 LEU A C 1
ATOM 548 O O . LEU A 1 72 ? 5.565 4.627 2.158 1.00 96.31 72 LEU A O 1
ATOM 552 N N . SER A 1 73 ? 6.928 6.231 1.396 1.00 94.00 73 SER A N 1
ATOM 553 C CA . SER A 1 73 ? 7.455 5.400 0.305 1.00 94.00 73 SER A CA 1
ATOM 554 C C . SER A 1 73 ? 8.257 4.197 0.807 1.00 94.00 73 SER A C 1
ATOM 556 O O . SER A 1 73 ? 8.125 3.113 0.244 1.00 94.00 73 SER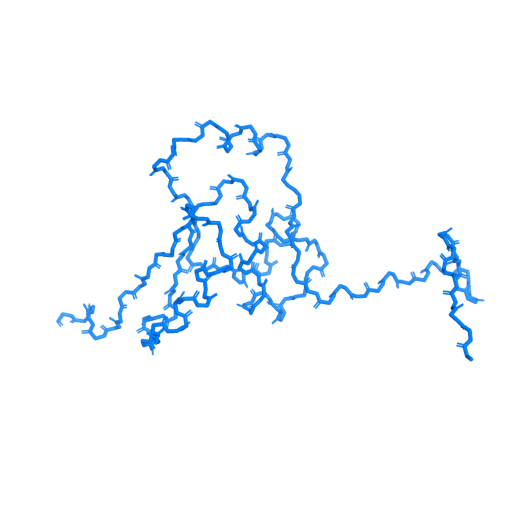 A O 1
ATOM 558 N N . ALA A 1 74 ? 9.070 4.373 1.852 1.00 93.38 74 ALA A N 1
ATOM 559 C CA . ALA A 1 74 ? 9.986 3.344 2.347 1.00 93.38 74 ALA A CA 1
ATOM 560 C C . ALA A 1 74 ? 9.341 2.405 3.379 1.00 93.38 74 ALA A C 1
ATOM 562 O O . ALA A 1 74 ? 9.620 1.212 3.380 1.00 93.38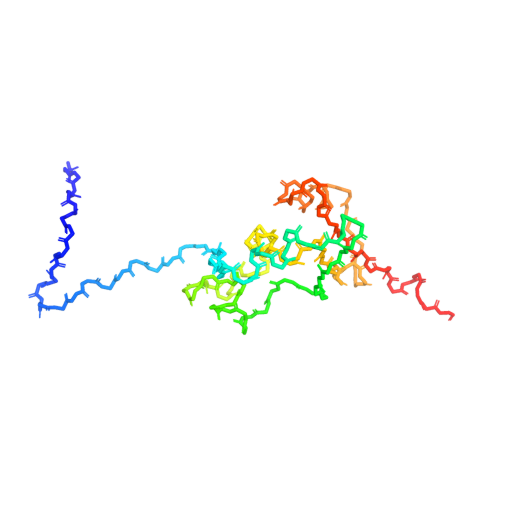 74 ALA A O 1
ATOM 563 N N . GLU A 1 75 ? 8.463 2.936 4.232 1.00 95.69 75 GLU A N 1
ATOM 564 C CA . GLU A 1 75 ? 7.943 2.257 5.427 1.00 95.69 75 GLU A CA 1
ATOM 565 C C . GLU A 1 75 ? 6.414 2.126 5.430 1.00 95.69 75 GLU A C 1
ATOM 567 O O . GLU A 1 75 ? 5.843 1.490 6.313 1.00 95.69 75 GLU A O 1
ATOM 572 N N . GLY A 1 76 ? 5.717 2.729 4.463 1.00 97.44 76 GLY A N 1
ATOM 573 C CA . GLY A 1 76 ? 4.254 2.756 4.456 1.00 97.44 76 GLY A CA 1
ATOM 574 C C . GLY A 1 76 ? 3.596 1.451 4.022 1.00 97.44 76 GLY A C 1
ATOM 575 O O . GLY A 1 76 ? 2.440 1.223 4.365 1.00 97.44 76 GLY A O 1
ATOM 576 N N . LEU A 1 77 ? 4.308 0.573 3.312 1.00 97.94 77 LEU A N 1
ATOM 577 C CA . LEU A 1 77 ? 3.732 -0.649 2.744 1.00 97.94 77 LEU A CA 1
ATOM 578 C C . LEU A 1 77 ? 3.168 -1.622 3.810 1.00 97.94 77 LEU A C 1
ATOM 580 O O . LEU A 1 77 ? 2.018 -2.048 3.659 1.00 97.94 77 LEU A O 1
ATOM 584 N N . PRO A 1 78 ? 3.877 -1.924 4.921 1.00 98.12 78 PRO A N 1
ATOM 585 C CA . PRO A 1 78 ? 3.303 -2.691 6.025 1.00 98.12 78 PRO A CA 1
ATOM 586 C C . PRO A 1 78 ? 2.027 -2.061 6.595 1.00 98.12 78 PRO A C 1
ATOM 588 O O . PRO A 1 78 ? 1.045 -2.766 6.816 1.00 98.12 78 PRO A O 1
ATOM 591 N N . ALA A 1 79 ? 2.015 -0.740 6.809 1.00 98.06 79 ALA A N 1
ATOM 592 C CA . ALA A 1 79 ? 0.853 -0.026 7.339 1.00 98.06 79 ALA A CA 1
ATOM 593 C C . ALA A 1 79 ? -0.333 -0.053 6.362 1.00 98.06 79 ALA A C 1
ATOM 595 O O . ALA A 1 79 ? -1.454 -0.343 6.772 1.00 98.06 79 ALA A O 1
ATOM 596 N N . TYR A 1 80 ? -0.073 0.166 5.072 1.00 98.56 80 TYR A N 1
ATOM 597 C CA . TYR A 1 80 ? -1.061 0.102 3.997 1.00 98.56 80 TYR A CA 1
ATOM 598 C C . TYR A 1 80 ? -1.776 -1.252 3.967 1.00 98.56 80 TYR A C 1
ATOM 600 O O . TYR A 1 80 ? -3.004 -1.316 3.939 1.00 98.56 80 TYR A O 1
ATOM 608 N N . SER A 1 81 ? -1.010 -2.345 4.053 1.00 98.19 81 SER A N 1
ATOM 609 C CA . SER A 1 81 ? -1.546 -3.712 3.996 1.00 98.19 81 SER A CA 1
ATOM 610 C C . SER A 1 81 ? -2.416 -4.121 5.190 1.00 98.19 81 SER A C 1
ATOM 612 O O . SER A 1 81 ? -3.023 -5.188 5.164 1.00 98.19 81 SER A O 1
ATOM 614 N N . ARG A 1 82 ? -2.489 -3.288 6.239 1.00 97.44 82 ARG A N 1
ATOM 615 C CA . ARG A 1 82 ? -3.366 -3.513 7.399 1.00 97.44 82 ARG A CA 1
ATOM 616 C C . ARG A 1 82 ? -4.779 -2.973 7.197 1.00 97.44 82 ARG A C 1
ATOM 618 O O . ARG A 1 82 ? -5.646 -3.275 8.013 1.00 97.44 82 ARG A O 1
ATOM 625 N N . HIS A 1 83 ? -5.028 -2.179 6.155 1.00 97.88 83 HIS A N 1
ATOM 626 C CA . HIS A 1 83 ? -6.372 -1.688 5.875 1.00 97.88 83 HIS A CA 1
ATOM 627 C C . HIS A 1 83 ? -7.290 -2.868 5.494 1.00 97.88 83 HIS A C 1
ATOM 629 O O . HIS A 1 83 ? -6.967 -3.602 4.560 1.00 97.88 83 HIS A O 1
ATOM 635 N N . PRO A 1 84 ? -8.446 -3.064 6.156 1.00 96.88 84 PRO A N 1
ATOM 636 C CA . PRO A 1 84 ? -9.219 -4.308 6.061 1.00 96.88 84 PRO A CA 1
ATOM 637 C C . PRO A 1 84 ? -9.822 -4.572 4.680 1.00 96.88 84 PRO A C 1
ATOM 639 O O . PRO A 1 84 ? -10.176 -5.706 4.370 1.00 96.88 84 PRO A O 1
ATOM 642 N N . LEU A 1 85 ? -9.952 -3.532 3.853 1.00 97.31 85 LEU A N 1
ATOM 643 C CA . LEU A 1 85 ? -10.454 -3.664 2.486 1.00 97.31 85 LEU A CA 1
ATOM 644 C C . LEU A 1 85 ? -9.344 -3.876 1.452 1.00 97.31 85 LEU A C 1
ATOM 646 O O . LEU A 1 85 ? -9.656 -4.229 0.321 1.00 97.31 85 LEU A O 1
ATOM 650 N N . PHE A 1 86 ? -8.072 -3.640 1.792 1.00 97.94 86 PHE A N 1
ATOM 651 C CA . PHE A 1 86 ? -6.983 -3.727 0.821 1.00 97.94 86 PHE A CA 1
ATOM 652 C C . PHE A 1 86 ? -6.351 -5.117 0.816 1.00 97.94 86 PHE A C 1
ATOM 654 O O . PHE A 1 86 ? -5.870 -5.616 1.828 1.00 97.94 86 PHE A O 1
ATOM 661 N N . GLY A 1 87 ? -6.337 -5.732 -0.365 1.00 97.50 87 GLY A N 1
ATOM 662 C CA . GLY A 1 87 ? -5.687 -7.012 -0.639 1.00 97.50 87 GLY A CA 1
ATOM 663 C C . GLY A 1 87 ? -4.615 -6.922 -1.724 1.00 97.50 87 GLY A C 1
ATOM 664 O O . GLY A 1 87 ? -3.958 -7.924 -2.014 1.00 97.50 87 GLY A O 1
ATOM 665 N N . SER A 1 88 ? -4.439 -5.758 -2.348 1.00 98.50 88 SER A N 1
ATOM 666 C CA . SER A 1 88 ? -3.419 -5.547 -3.367 1.00 98.50 88 SER A CA 1
ATOM 667 C C . SER A 1 88 ? -2.883 -4.119 -3.394 1.00 98.50 88 SER A C 1
ATOM 669 O O . SER A 1 88 ? -3.446 -3.210 -2.790 1.00 98.50 88 SER A O 1
ATOM 671 N N . VAL A 1 89 ? -1.772 -3.923 -4.104 1.00 98.50 89 VAL A N 1
ATOM 672 C CA . VAL A 1 89 ? -1.267 -2.597 -4.480 1.00 98.50 89 VAL A CA 1
ATOM 673 C C . VAL A 1 89 ? -0.538 -2.669 -5.821 1.00 98.50 89 VAL A C 1
ATOM 675 O O . VAL A 1 89 ? 0.086 -3.683 -6.141 1.00 98.50 89 VAL A O 1
ATOM 678 N N . GLY A 1 90 ? -0.616 -1.595 -6.601 1.00 98.00 90 GLY A N 1
ATOM 679 C CA . GLY A 1 90 ? 0.169 -1.391 -7.812 1.00 98.00 90 GLY A CA 1
ATOM 680 C C . GLY A 1 90 ? 1.631 -1.068 -7.505 1.00 98.00 90 GLY A C 1
ATOM 681 O O . GLY A 1 90 ? 1.945 -0.353 -6.551 1.00 98.00 90 GLY A O 1
ATOM 682 N N . LEU A 1 91 ? 2.536 -1.607 -8.320 1.00 96.44 91 LEU A N 1
ATOM 683 C CA . LEU A 1 91 ? 3.971 -1.346 -8.255 1.00 96.44 91 LEU A CA 1
ATOM 684 C C . LEU A 1 91 ? 4.454 -0.709 -9.559 1.00 96.44 91 LEU A C 1
ATOM 686 O O . LEU A 1 91 ? 5.102 -1.350 -10.385 1.00 96.44 91 LEU A O 1
ATOM 690 N N . ASP A 1 92 ? 4.174 0.580 -9.714 1.00 94.12 92 ASP A N 1
ATOM 691 C CA . ASP A 1 92 ? 4.432 1.310 -10.959 1.00 94.12 92 ASP A CA 1
ATOM 692 C C . ASP A 1 92 ? 5.911 1.605 -11.221 1.00 94.12 92 ASP A C 1
ATOM 694 O O . ASP A 1 92 ? 6.297 1.781 -12.372 1.00 94.12 92 ASP A O 1
ATOM 698 N N . ARG A 1 93 ? 6.774 1.595 -10.194 1.00 93.19 93 ARG A N 1
ATOM 699 C CA . ARG A 1 93 ? 8.216 1.876 -10.367 1.00 93.19 93 ARG A CA 1
ATOM 700 C C . ARG A 1 93 ? 8.919 0.911 -11.329 1.00 93.19 93 ARG A C 1
ATOM 702 O O . ARG A 1 93 ? 9.951 1.260 -11.881 1.00 93.19 93 ARG A O 1
ATOM 709 N N . THR A 1 94 ? 8.345 -0.278 -11.518 1.00 94.06 94 THR A N 1
ATOM 710 C CA . THR A 1 94 ? 8.840 -1.308 -12.445 1.00 94.06 94 THR A CA 1
ATOM 711 C C . THR A 1 94 ? 8.710 -0.915 -13.913 1.00 94.06 94 THR A C 1
ATOM 713 O O . THR A 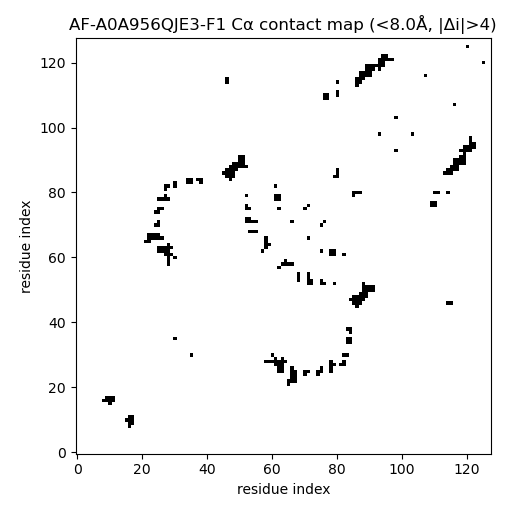1 94 ? 9.446 -1.440 -14.741 1.00 94.06 94 THR A O 1
ATOM 716 N N . TYR A 1 95 ? 7.841 0.051 -14.224 1.00 94.06 95 TYR A N 1
ATOM 717 C CA . TYR A 1 95 ? 7.709 0.619 -15.562 1.00 94.06 95 TYR A CA 1
ATOM 718 C C . TYR A 1 95 ? 8.984 1.341 -16.017 1.00 94.06 95 TYR A C 1
ATOM 720 O O . TYR A 1 95 ? 9.383 1.183 -17.161 1.00 94.06 95 TYR A O 1
ATOM 728 N N . TYR A 1 96 ? 9.626 2.085 -15.108 1.00 92.19 96 TYR A N 1
ATOM 729 C CA . TYR A 1 96 ? 10.815 2.908 -15.387 1.00 92.19 96 TYR A CA 1
ATOM 730 C C . TYR A 1 96 ? 12.144 2.182 -15.139 1.00 92.19 96 TYR A C 1
ATOM 732 O O . TYR A 1 96 ? 13.215 2.741 -15.357 1.00 92.19 96 TYR A O 1
ATOM 740 N N . GLY A 1 97 ? 12.091 0.985 -14.558 1.00 92.88 97 GLY A N 1
ATOM 741 C CA . GLY A 1 97 ? 13.279 0.256 -14.146 1.00 92.88 97 GLY A CA 1
ATOM 742 C C . GLY A 1 97 ? 12.914 -1.111 -13.578 1.00 92.88 97 GLY A C 1
ATOM 743 O O . GLY A 1 97 ? 12.197 -1.172 -12.571 1.00 92.88 97 GLY A O 1
ATOM 744 N N . PRO A 1 98 ? 13.396 -2.218 -14.170 1.00 90.81 98 PRO A N 1
ATOM 745 C CA . PRO A 1 98 ? 13.143 -3.551 -13.648 1.00 90.81 98 PRO A CA 1
ATOM 746 C C . PRO A 1 98 ? 13.664 -3.690 -12.216 1.00 90.81 98 PRO A C 1
ATOM 748 O O . PRO A 1 98 ? 14.698 -3.131 -11.852 1.00 90.81 98 PRO A O 1
ATOM 751 N N . LEU A 1 99 ? 12.953 -4.467 -11.401 1.00 94.31 99 LEU A N 1
ATOM 752 C CA . LEU A 1 99 ? 13.421 -4.825 -10.067 1.00 94.31 99 LEU A CA 1
ATOM 753 C C . LEU A 1 99 ? 14.074 -6.197 -10.080 1.00 94.31 99 LEU A C 1
ATOM 755 O O . LEU A 1 99 ? 13.621 -7.122 -10.755 1.00 94.31 99 LEU A O 1
ATOM 759 N N . GLU A 1 100 ? 15.095 -6.348 -9.253 1.00 96.00 100 GLU A N 1
ATOM 760 C CA . GLU A 1 100 ? 15.708 -7.638 -8.990 1.00 96.00 100 GLU A CA 1
ATOM 761 C C . GLU A 1 100 ? 14.776 -8.530 -8.157 1.00 96.00 100 GLU A C 1
ATOM 763 O O . GLU A 1 100 ? 13.984 -8.063 -7.329 1.00 96.00 100 GLU A O 1
ATOM 768 N N . ALA A 1 101 ? 14.929 -9.849 -8.293 1.00 96.31 101 ALA A N 1
ATOM 769 C CA . ALA A 1 101 ? 14.146 -10.828 -7.536 1.00 96.31 101 ALA A CA 1
ATOM 770 C C . ALA A 1 101 ? 14.228 -10.617 -6.008 1.00 96.31 101 ALA A C 1
ATOM 772 O O . ALA A 1 101 ? 13.234 -10.786 -5.298 1.00 96.31 101 ALA A O 1
ATOM 773 N N . GLY A 1 102 ? 15.391 -10.198 -5.494 1.00 97.75 102 GLY A N 1
ATOM 774 C CA . GLY A 1 102 ? 15.581 -9.889 -4.074 1.00 97.75 102 GLY A CA 1
ATOM 775 C C . GLY A 1 102 ? 14.735 -8.706 -3.596 1.00 97.75 102 GLY A C 1
ATOM 776 O O . GLY A 1 102 ? 14.197 -8.739 -2.490 1.00 97.75 102 GLY A O 1
ATOM 777 N N . GLN A 1 103 ? 14.538 -7.697 -4.448 1.00 96.38 103 GLN A N 1
ATOM 778 C CA . GLN A 1 103 ? 13.703 -6.538 -4.135 1.00 96.38 103 GLN A CA 1
ATOM 779 C C . GLN A 1 103 ? 12.221 -6.923 -4.098 1.00 96.38 103 GLN A C 1
ATOM 781 O O . GLN A 1 103 ? 11.511 -6.514 -3.180 1.00 96.38 103 GLN A O 1
ATOM 786 N N . PHE A 1 104 ? 11.758 -7.760 -5.033 1.00 96.62 104 PHE A N 1
ATOM 787 C CA . PHE A 1 104 ? 10.405 -8.323 -4.972 1.00 96.62 104 PHE A CA 1
ATOM 788 C C . PHE A 1 104 ? 10.191 -9.148 -3.703 1.00 96.62 104 PHE A C 1
ATOM 790 O O . PHE A 1 104 ? 9.187 -8.972 -3.015 1.00 96.62 104 PHE A O 1
ATOM 797 N N . ARG A 1 105 ? 11.157 -10.006 -3.348 1.00 97.25 105 ARG A N 1
ATOM 798 C CA . ARG A 1 105 ? 11.103 -10.800 -2.115 1.00 97.25 105 ARG A CA 1
ATOM 799 C C . ARG A 1 105 ? 11.031 -9.914 -0.874 1.00 97.25 105 ARG A C 1
ATOM 801 O O . ARG A 1 105 ? 10.233 -10.189 0.015 1.00 97.25 105 ARG A O 1
ATOM 808 N N . HIS A 1 106 ? 11.832 -8.853 -0.816 1.00 96.69 106 HIS A N 1
ATOM 809 C CA . HIS A 1 106 ? 11.821 -7.916 0.304 1.00 96.69 106 HIS A CA 1
ATOM 810 C C . HIS A 1 106 ? 10.468 -7.205 0.462 1.00 96.69 106 HIS A C 1
ATOM 812 O O . HIS A 1 106 ? 9.994 -7.058 1.586 1.00 96.69 106 HIS A O 1
ATOM 818 N N . LEU A 1 107 ? 9.823 -6.807 -0.641 1.00 96.62 107 LEU A N 1
ATOM 819 C CA . LEU A 1 107 ? 8.467 -6.245 -0.604 1.00 96.62 107 LEU A CA 1
ATOM 820 C C . LEU A 1 107 ? 7.440 -7.292 -0.148 1.00 96.62 107 LEU A C 1
ATOM 822 O O . LEU A 1 107 ? 6.618 -7.009 0.715 1.00 96.62 107 LEU A O 1
ATOM 826 N N . ALA A 1 108 ? 7.506 -8.515 -0.682 1.00 96.88 108 ALA A N 1
ATOM 827 C CA . ALA A 1 108 ? 6.568 -9.588 -0.347 1.00 96.88 108 ALA A CA 1
ATOM 828 C C . ALA A 1 108 ? 6.634 -10.012 1.132 1.00 96.88 108 ALA A C 1
ATOM 830 O O . ALA A 1 108 ? 5.599 -10.275 1.734 1.00 96.88 108 ALA A O 1
ATOM 831 N N . LEU A 1 109 ? 7.827 -10.034 1.738 1.00 97.62 109 LEU A N 1
ATOM 832 C CA . LEU A 1 109 ? 8.015 -10.393 3.153 1.00 97.62 109 LEU A CA 1
ATOM 833 C C . LEU A 1 109 ? 7.372 -9.404 4.137 1.00 97.62 109 LEU A C 1
ATOM 835 O O . LEU A 1 109 ? 7.198 -9.736 5.306 1.00 97.62 109 LEU A O 1
ATOM 839 N N . GLN A 1 110 ? 7.033 -8.199 3.683 1.00 97.12 110 GLN A N 1
ATOM 840 C CA . GLN A 1 110 ? 6.367 -7.181 4.498 1.00 97.12 110 GLN A CA 1
ATOM 841 C C . GLN A 1 110 ? 4.841 -7.332 4.518 1.00 97.12 110 GLN A C 1
ATOM 843 O O . GLN A 1 110 ? 4.168 -6.621 5.263 1.00 97.12 110 GLN A O 1
ATOM 848 N N . LEU A 1 111 ? 4.295 -8.214 3.680 1.00 97.88 111 LEU A N 1
ATOM 849 C CA . LEU A 1 111 ? 2.877 -8.269 3.359 1.00 97.88 111 LEU A CA 1
ATOM 850 C C . LEU A 1 111 ? 2.219 -9.546 3.903 1.00 97.88 111 LEU A C 1
ATOM 852 O O . LEU A 1 111 ? 2.870 -10.590 3.989 1.00 97.88 111 LEU A O 1
ATOM 856 N N . PRO A 1 112 ? 0.913 -9.507 4.228 1.00 96.56 112 PRO A N 1
ATOM 857 C CA . PRO A 1 112 ? 0.152 -10.712 4.539 1.00 96.56 112 PRO A CA 1
ATOM 858 C C . PRO A 1 112 ? 0.217 -11.735 3.398 1.00 96.56 112 PRO A C 1
ATOM 860 O O . PRO A 1 112 ? 0.228 -11.367 2.226 1.00 96.56 112 PRO A O 1
ATOM 863 N N . GLU A 1 113 ? 0.152 -13.027 3.724 1.00 94.62 113 GLU A N 1
ATOM 864 C CA . GLU A 1 113 ? 0.298 -14.138 2.765 1.00 94.62 113 GLU A CA 1
ATOM 865 C C . GLU A 1 113 ? -0.614 -14.021 1.527 1.00 94.62 113 GLU A C 1
ATOM 867 O O . GLU A 1 113 ? -0.236 -14.349 0.396 1.00 94.62 113 GLU A O 1
ATOM 872 N N . ARG A 1 114 ? -1.843 -13.531 1.724 1.00 94.00 114 ARG A N 1
ATOM 873 C CA . ARG A 1 114 ? -2.835 -13.390 0.650 1.00 94.00 114 ARG A CA 1
ATOM 874 C C . ARG A 1 114 ? -2.742 -12.065 -0.100 1.00 94.00 114 ARG A C 1
ATOM 876 O O . ARG A 1 114 ? -3.401 -11.934 -1.122 1.00 94.00 114 ARG A O 1
ATOM 883 N N . PHE A 1 115 ? -1.936 -11.114 0.354 1.00 97.75 115 PHE A N 1
ATOM 884 C CA . PHE A 1 115 ? -1.798 -9.819 -0.299 1.00 97.75 115 PHE A CA 1
ATOM 885 C C . PHE A 1 115 ? -1.051 -9.961 -1.635 1.00 97.75 115 PHE A C 1
ATOM 887 O O . PHE A 1 115 ? -0.209 -10.850 -1.801 1.00 97.75 115 PHE A O 1
ATOM 894 N N . ARG A 1 116 ? -1.375 -9.125 -2.625 1.00 97.62 116 ARG A N 1
ATOM 895 C CA . ARG A 1 116 ? -0.801 -9.216 -3.977 1.00 97.62 116 ARG A CA 1
ATOM 896 C C . ARG A 1 116 ? -0.184 -7.902 -4.445 1.00 97.62 116 ARG A C 1
ATOM 898 O O . ARG A 1 116 ? -0.754 -6.832 -4.273 1.00 97.62 116 ARG A O 1
ATOM 905 N N . LEU A 1 117 ? 0.973 -8.001 -5.089 1.00 97.88 117 LEU A N 1
ATOM 906 C CA . LEU A 1 117 ? 1.583 -6.894 -5.821 1.00 97.88 117 LEU A CA 1
ATOM 907 C C . LEU A 1 117 ? 1.146 -6.988 -7.284 1.00 97.88 117 LEU A C 1
ATOM 909 O O . LEU A 1 117 ? 1.418 -7.995 -7.939 1.00 97.88 117 LEU A O 1
ATOM 913 N N . LEU A 1 118 ? 0.481 -5.955 -7.794 1.00 97.50 118 LEU A N 1
ATOM 914 C CA . LEU A 1 118 ? 0.204 -5.812 -9.218 1.00 97.50 118 LEU A CA 1
ATOM 915 C C . LEU A 1 118 ? 1.398 -5.112 -9.868 1.00 97.50 118 LEU A C 1
ATOM 917 O O . LEU A 1 118 ? 1.596 -3.908 -9.709 1.00 97.50 118 LEU A O 1
ATOM 921 N N . VAL A 1 119 ? 2.230 -5.890 -10.553 1.00 96.62 119 VAL A N 1
ATOM 922 C CA . VAL A 1 119 ? 3.485 -5.410 -11.137 1.00 96.62 119 VAL A CA 1
ATOM 923 C C . VAL A 1 119 ? 3.224 -4.827 -12.519 1.00 96.62 119 VAL A C 1
ATOM 925 O O . VAL A 1 119 ? 2.652 -5.497 -13.378 1.00 96.62 119 VAL A O 1
ATOM 928 N N . LYS A 1 120 ? 3.647 -3.580 -12.730 1.00 95.69 120 LYS A N 1
ATOM 929 C CA . LYS A 1 120 ? 3.544 -2.924 -14.031 1.00 95.69 120 LYS A CA 1
ATOM 930 C C . LYS A 1 120 ? 4.618 -3.483 -14.966 1.00 95.69 120 LYS A C 1
ATOM 932 O O . LYS A 1 120 ? 5.756 -3.693 -14.558 1.00 95.69 120 LYS A O 1
ATOM 937 N N . ALA A 1 121 ? 4.256 -3.766 -16.213 1.00 94.75 121 ALA A N 1
ATOM 938 C CA . ALA A 1 121 ? 5.250 -4.166 -17.204 1.00 94.75 121 ALA A CA 1
ATOM 939 C C . ALA A 1 121 ? 6.252 -3.021 -17.430 1.00 94.75 121 ALA A C 1
ATOM 941 O O . ALA A 1 121 ? 5.878 -1.849 -17.324 1.00 94.75 121 ALA A O 1
ATOM 942 N N . HIS A 1 122 ? 7.504 -3.370 -17.734 1.00 94.69 122 HIS A N 1
ATOM 943 C CA . HIS A 1 122 ? 8.513 -2.388 -18.128 1.00 94.69 122 HIS A CA 1
ATOM 944 C C . HIS A 1 122 ? 8.075 -1.661 -19.402 1.00 94.69 122 HIS A C 1
ATOM 946 O O . HIS A 1 122 ? 7.371 -2.253 -20.228 1.00 94.69 122 HIS A O 1
ATOM 952 N N . GLU A 1 123 ? 8.506 -0.411 -19.577 1.00 94.25 123 GLU A N 1
ATOM 953 C CA . GLU A 1 123 ? 8.140 0.382 -20.751 1.00 94.25 123 GLU A CA 1
ATOM 954 C C . GLU A 1 123 ? 8.470 -0.336 -22.069 1.00 94.25 123 GLU A C 1
ATOM 956 O O . GLU A 1 123 ? 7.596 -0.445 -22.930 1.00 94.25 123 GLU A O 1
ATOM 961 N N . ASP A 1 124 ? 9.638 -0.980 -22.160 1.00 93.69 124 ASP A N 1
ATOM 962 C CA . ASP A 1 124 ? 10.063 -1.775 -23.327 1.00 93.69 124 ASP A CA 1
ATOM 963 C C . ASP A 1 124 ? 9.118 -2.937 -23.679 1.00 93.69 124 ASP A C 1
ATOM 965 O O . ASP A 1 124 ? 9.114 -3.417 -24.807 1.00 93.69 124 ASP A O 1
ATOM 969 N N . CYS A 1 125 ? 8.319 -3.424 -22.724 1.00 90.94 125 CYS A N 1
ATOM 970 C CA . CYS A 1 125 ? 7.328 -4.481 -22.954 1.00 90.94 125 CYS A CA 1
ATOM 971 C C . CYS A 1 125 ? 5.943 -3.934 -23.338 1.00 90.94 125 CYS A C 1
ATOM 973 O O . CYS A 1 125 ? 5.023 -4.716 -23.574 1.00 90.94 125 CYS A O 1
ATOM 975 N N . SER A 1 126 ? 5.769 -2.613 -23.319 1.00 86.88 126 SER A N 1
ATOM 976 C CA . SER A 1 126 ? 4.483 -1.930 -23.513 1.00 86.88 126 SER A CA 1
ATOM 977 C C . SER A 1 126 ? 4.455 -0.997 -24.722 1.0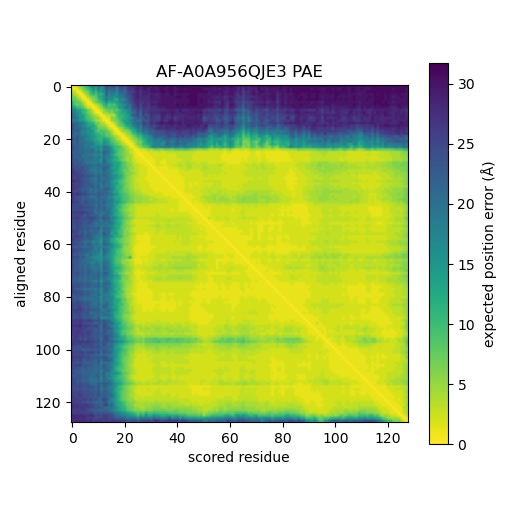0 86.88 126 SER A C 1
ATOM 979 O O . SER A 1 126 ? 3.376 -0.592 -25.155 1.00 86.88 126 SER A O 1
ATOM 981 N N . LEU A 1 127 ? 5.623 -0.674 -25.273 1.00 77.88 127 LEU A N 1
ATOM 982 C CA . LEU A 1 127 ? 5.754 0.054 -26.525 1.00 77.88 127 LEU A CA 1
ATOM 983 C C . LEU A 1 127 ? 5.568 -0.936 -27.686 1.00 77.88 127 LEU A C 1
ATOM 985 O O . LEU A 1 127 ? 6.270 -1.944 -27.764 1.00 77.88 127 LEU A O 1
ATOM 989 N N . ALA A 1 128 ? 4.559 -0.673 -28.520 1.00 63.84 128 ALA A N 1
ATOM 990 C CA . ALA A 1 128 ? 4.227 -1.448 -29.717 1.00 63.84 128 ALA A CA 1
ATOM 991 C C . ALA A 1 128 ? 5.114 -1.072 -30.910 1.00 63.84 128 ALA A C 1
ATOM 993 O O . ALA A 1 128 ? 5.484 0.121 -31.010 1.00 63.84 128 ALA A O 1
#

Radius of gyration: 19.4 Å; Cα contacts (8 Å, |Δi|>4): 165; chains: 1; bounding box: 41×40×66 Å

Foldseek 3Di:
DDDDDDDPPDAPPVRHDDPDDQDPAKAFQDDDPVQLVVLVVDDLPDADEEQAFLDPVCDNPGTPVRHDSVHRRPGVLLSNQPRSRHQEYEDCVCQDPNDDPVVVVVSCVSHDPRHYYDYDHHVVVVDD

Mean predicted aligned error: 8.84 Å

pLDDT: mean 88.41, std 16.3, range [35.31, 98.56]

Solvent-accessible surface area (backbone atoms only — not comparable to full-atom values): 7754 Å² total; per-residue (Å²): 136,81,83,82,83,82,61,93,85,61,55,40,102,82,70,44,71,60,78,74,77,81,59,92,54,46,38,48,29,85,77,55,70,69,50,50,52,51,35,72,69,51,60,90,89,62,65,39,61,44,68,58,68,54,64,65,87,33,47,68,66,41,26,24,72,70,38,46,63,90,42,22,74,83,46,16,58,51,20,48,60,65,37,63,65,42,30,32,33,33,39,56,67,26,30,84,44,81,75,57,73,66,58,54,49,58,56,53,74,55,45,62,92,83,49,43,78,47,73,40,66,36,48,84,80,69,64,129

Secondary structure (DSSP, 8-state):
-------TTPBPTTSSBPPPPPP-S--BPPPPHHHHHHHHHS-TT--EEES-S--GGGBTTTB-TT--GGGHHHHHHHHHTTSTTEEEEEEGGGGSSPPPHHHHHHHHTTS-TT-EEEEPPPGGGT--

Nearest PDB structures (foldseek):
  1vpy-assembly1_A  TM=9.452E-01  e=6.010E-02  Enterococcus faecalis V583
  1ztv-assembly1_B  TM=7.994E-01  e=6.424E-02  Enterococcus faecalis V583
  8j83-assembly1_B  TM=3.290E-01  e=3.999E+00  Methylorubrum extorquens AM1

Sequence (128 aa):
MAARDTIPGQLDLFGEEEPAPEPTGVTAHPAGDELLELGRRLPSNLYLGTSSWNFPGWKGLVYGARSPDKHLSAEGLPAYSRHPLFGSVGLDRTYYGPLEAGQFRHLALQLPERFRLLVKAHEDCSLA